Protein AF-A0A1G9YIW5-F1 (afdb_monomer_lite)

Secondary structure (DSSP, 8-state):
-HHHHHHHHHHHHHHHHHHHHHHHHHHHHHH-HHHHHH-HHHHHHHHH-HHHHHHHHHHHHHHHHHHHHHHH----HHHHHHHHHHHHHHHHHHHHHHHHTHHHHHHHHS-----

Foldseek 3Di:
DVVVVVVLLVLLVVLLVLLVVLLCLLCVCVPDVVLCVLQVVSVCVCVVPVVNVVLSVVSVVVSVVLNVCVVPDDDDPVVSVVSSVVSVVSSVVSVVSCVVCVVSSVSSVPDPPDD

pLDDT: mean 81.09, std 9.33, range [40.47, 92.81]

Radius of gyration: 17.08 Å; chains: 1; bounding box: 34×33×52 Å

Structure (mmCIF, N/CA/C/O backbone):
data_AF-A0A1G9YIW5-F1
#
_entry.id   AF-A0A1G9YIW5-F1
#
loop_
_atom_site.group_PDB
_atom_site.id
_atom_site.type_symbol
_atom_site.label_atom_id
_atom_site.label_alt_id
_atom_site.label_comp_id
_atom_site.label_asym_id
_atom_site.label_entity_id
_atom_site.label_seq_id
_atom_site.pdbx_PDB_ins_code
_atom_site.Cartn_x
_atom_site.Cartn_y
_atom_site.Cartn_z
_atom_site.occupancy
_atom_site.B_iso_or_equiv
_atom_site.auth_seq_id
_atom_site.auth_comp_id
_atom_site.auth_asym_id
_atom_site.auth_atom_id
_atom_site.pdbx_PDB_model_num
ATOM 1 N N . MET A 1 1 ? -14.071 13.063 27.127 1.00 58.00 1 MET A N 1
ATOM 2 C CA . MET A 1 1 ? -14.296 11.852 26.294 1.00 58.00 1 MET A CA 1
ATOM 3 C C . MET A 1 1 ? -14.453 12.150 24.793 1.00 58.00 1 MET A C 1
ATOM 5 O O . MET A 1 1 ? -14.035 11.317 23.998 1.00 58.00 1 MET A O 1
ATOM 9 N N . ASN A 1 2 ? -14.965 13.325 24.382 1.00 62.69 2 ASN A N 1
ATOM 10 C CA . ASN A 1 2 ? -15.099 13.691 22.957 1.00 62.69 2 ASN A CA 1
ATOM 11 C C . ASN A 1 2 ? -13.765 13.915 22.223 1.00 62.69 2 ASN A C 1
ATOM 13 O O . ASN A 1 2 ? -13.605 13.410 21.115 1.00 62.69 2 ASN A O 1
ATOM 17 N N . ASN A 1 3 ? -12.783 14.568 22.853 1.00 73.12 3 ASN A N 1
ATOM 18 C CA . ASN A 1 3 ? -11.500 14.880 22.199 1.00 73.12 3 ASN A CA 1
ATOM 19 C C . ASN A 1 3 ? -10.745 13.621 21.745 1.00 73.12 3 ASN A C 1
ATOM 21 O O . ASN A 1 3 ? -10.184 13.596 20.657 1.00 73.12 3 ASN A O 1
ATOM 25 N N . PHE A 1 4 ? -10.803 12.541 22.532 1.00 73.75 4 PHE A N 1
ATOM 26 C CA . PHE A 1 4 ? -10.161 11.270 22.184 1.00 73.75 4 PHE A CA 1
ATOM 27 C C . PHE A 1 4 ? -10.799 10.604 20.956 1.00 73.75 4 PHE A C 1
ATOM 29 O O . PHE A 1 4 ? -10.105 10.036 20.116 1.00 73.75 4 PHE A O 1
ATOM 36 N N . LYS A 1 5 ? -12.129 10.685 20.824 1.00 73.81 5 LYS A N 1
ATOM 37 C CA . LYS A 1 5 ? -12.849 10.134 19.667 1.00 73.81 5 LYS A CA 1
ATOM 38 C C . LYS A 1 5 ? -12.542 10.926 18.393 1.00 73.81 5 LYS A C 1
ATOM 40 O O . LYS A 1 5 ? -12.361 10.314 17.342 1.00 73.81 5 LYS A O 1
ATOM 45 N N . ILE A 1 6 ? -12.474 12.254 18.504 1.00 78.88 6 ILE A N 1
ATOM 46 C CA . ILE A 1 6 ? -12.121 13.147 17.393 1.00 78.88 6 ILE A CA 1
ATOM 47 C C . ILE A 1 6 ? -10.688 12.862 16.946 1.00 78.88 6 ILE A C 1
ATOM 49 O O . ILE A 1 6 ? -10.487 12.522 15.788 1.00 78.88 6 ILE A O 1
ATOM 53 N N . PHE A 1 7 ? -9.730 12.877 17.877 1.00 82.38 7 PHE A N 1
ATOM 54 C CA . PHE A 1 7 ? -8.325 12.584 17.590 1.00 82.38 7 PHE A CA 1
ATOM 55 C C . PHE A 1 7 ? -8.157 11.242 16.869 1.00 82.38 7 PHE A C 1
ATOM 57 O O . PHE A 1 7 ? -7.580 11.190 15.791 1.00 82.38 7 PHE A O 1
ATOM 64 N N . TYR A 1 8 ? -8.754 10.174 17.408 1.00 80.81 8 TYR A N 1
ATOM 65 C CA . TYR A 1 8 ? -8.701 8.842 16.804 1.00 80.81 8 TYR A CA 1
ATOM 66 C C . TYR A 1 8 ? -9.258 8.805 15.373 1.00 80.81 8 TYR A C 1
ATOM 68 O O . TYR A 1 8 ? -8.662 8.193 14.488 1.00 80.81 8 TYR A O 1
ATOM 76 N N . SER A 1 9 ? -10.396 9.464 15.145 1.00 79.44 9 SER A N 1
ATOM 77 C CA . SER A 1 9 ? -11.032 9.501 13.823 1.00 79.44 9 SER A CA 1
ATOM 78 C C . SER A 1 9 ? -10.175 10.275 12.820 1.00 79.44 9 SER A C 1
ATOM 80 O O . SER A 1 9 ? -9.985 9.813 11.697 1.00 79.44 9 SER A O 1
ATOM 82 N N . SER A 1 10 ? -9.595 11.403 13.242 1.00 84.25 10 SER A N 1
ATOM 83 C CA . SER A 1 10 ? -8.673 12.190 12.421 1.00 84.25 10 SER A CA 1
ATOM 84 C C . SER A 1 10 ? -7.406 11.409 12.070 1.00 84.25 10 SER A C 1
ATOM 86 O O . SER A 1 10 ? -6.990 11.425 10.917 1.00 84.25 10 SER A O 1
ATOM 88 N N . THR A 1 11 ? -6.817 10.671 13.018 1.00 86.69 11 THR A N 1
ATOM 89 C CA . THR A 1 11 ? -5.622 9.851 12.757 1.00 86.69 11 THR A CA 1
ATOM 90 C C . THR A 1 11 ? -5.886 8.778 11.702 1.00 86.69 11 THR A C 1
ATOM 92 O O . THR A 1 11 ? -5.087 8.628 10.784 1.00 86.69 11 THR A O 1
ATOM 95 N N . ILE A 1 12 ? -7.015 8.065 11.786 1.00 84.38 12 ILE A N 1
ATOM 96 C CA . ILE A 1 12 ? -7.394 7.066 10.772 1.00 84.38 12 ILE A CA 1
ATOM 97 C C . ILE A 1 12 ? -7.577 7.713 9.404 1.00 84.38 12 ILE A C 1
ATOM 99 O O . ILE A 1 12 ? -7.158 7.148 8.396 1.00 84.38 12 ILE A O 1
ATOM 103 N N . PHE A 1 13 ? -8.222 8.878 9.364 1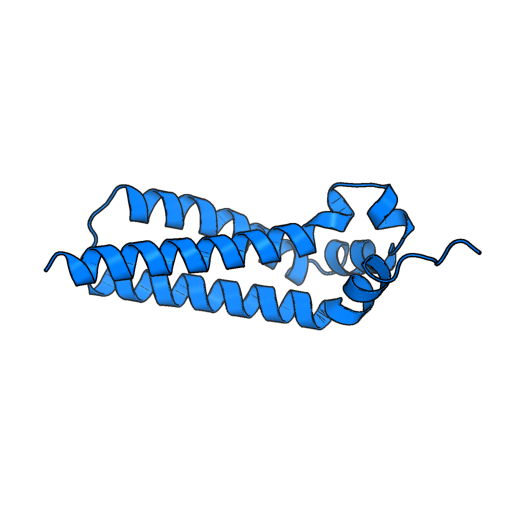.00 84.25 13 PHE A N 1
ATOM 104 C CA . PHE A 1 13 ? -8.454 9.594 8.118 1.00 84.25 13 PHE A CA 1
ATOM 105 C C . PHE A 1 13 ? -7.133 9.996 7.454 1.00 84.25 13 PHE A C 1
ATOM 107 O O . PHE A 1 13 ? -6.933 9.705 6.277 1.00 84.25 13 PHE A O 1
ATOM 114 N N . ILE A 1 14 ? -6.206 10.576 8.223 1.00 89.50 14 ILE A N 1
ATOM 115 C CA . ILE A 1 14 ? -4.871 10.953 7.743 1.00 89.50 14 ILE A CA 1
ATOM 116 C C . ILE A 1 14 ? -4.100 9.718 7.259 1.00 89.50 14 ILE A C 1
ATOM 118 O O . ILE A 1 14 ? -3.556 9.735 6.159 1.00 89.50 14 ILE A O 1
ATOM 122 N N . LEU A 1 15 ? -4.092 8.627 8.033 1.00 89.44 15 LEU A N 1
ATOM 123 C CA . LEU A 1 15 ? -3.412 7.388 7.642 1.00 89.44 15 LEU A CA 1
ATOM 124 C C . LEU A 1 15 ? -3.969 6.813 6.338 1.00 89.44 15 LEU A C 1
ATOM 126 O O . LEU A 1 15 ? -3.200 6.434 5.461 1.00 89.44 15 LEU A O 1
ATOM 130 N N . ASN A 1 16 ? -5.292 6.787 6.178 1.00 86.94 16 ASN A N 1
ATOM 131 C CA . ASN A 1 16 ? -5.903 6.336 4.932 1.00 86.94 16 ASN A CA 1
ATOM 132 C C . ASN A 1 16 ? -5.582 7.245 3.753 1.00 86.94 16 ASN A C 1
ATOM 134 O O . ASN A 1 16 ? -5.320 6.733 2.671 1.00 86.94 16 ASN A O 1
ATOM 138 N N . ALA A 1 17 ? -5.589 8.564 3.944 1.00 88.38 17 ALA A N 1
ATOM 139 C CA . ALA A 1 17 ? -5.216 9.495 2.888 1.00 88.38 17 ALA A CA 1
ATOM 140 C C . ALA A 1 17 ? -3.780 9.230 2.407 1.00 88.38 17 ALA A C 1
ATOM 142 O O . ALA A 1 17 ? -3.550 9.157 1.204 1.00 88.38 17 ALA A O 1
ATOM 143 N N . LEU A 1 18 ? -2.842 8.989 3.331 1.00 92.12 18 LEU A N 1
ATOM 144 C CA . LEU A 1 18 ? -1.455 8.642 2.999 1.00 92.12 18 LEU A CA 1
ATOM 145 C C . LEU A 1 18 ? -1.336 7.288 2.287 1.00 92.12 18 LEU A C 1
ATOM 147 O O . LEU A 1 18 ? -0.610 7.180 1.303 1.00 92.12 18 LEU A O 1
ATOM 151 N N . ILE A 1 19 ? -2.068 6.267 2.745 1.00 90.94 19 ILE A N 1
ATOM 152 C CA . ILE A 1 19 ? -2.111 4.947 2.095 1.00 90.94 19 ILE A CA 1
ATOM 153 C C . ILE A 1 19 ? -2.643 5.076 0.664 1.00 90.94 19 ILE A C 1
ATOM 155 O O . ILE A 1 19 ? -2.024 4.575 -0.270 1.00 90.94 19 ILE A O 1
ATOM 159 N N . MET A 1 20 ? -3.769 5.772 0.484 1.00 89.19 20 MET A N 1
ATOM 160 C CA . MET A 1 20 ? -4.370 5.992 -0.832 1.00 89.19 20 MET A CA 1
ATOM 161 C C . MET A 1 20 ? -3.442 6.787 -1.746 1.00 89.19 20 MET A C 1
ATOM 163 O O . MET A 1 20 ? -3.297 6.433 -2.909 1.00 89.19 20 MET A O 1
ATOM 167 N N . PHE A 1 21 ? -2.777 7.817 -1.222 1.00 90.69 21 PHE A N 1
ATOM 168 C CA . PHE A 1 21 ? -1.799 8.596 -1.973 1.00 90.69 21 PHE A CA 1
ATOM 169 C C . PHE A 1 21 ? -0.630 7.731 -2.464 1.00 90.69 21 PHE A C 1
ATOM 171 O O . PHE A 1 21 ? -0.310 7.751 -3.650 1.00 90.69 21 PHE A O 1
ATOM 178 N N . ALA A 1 22 ? -0.045 6.911 -1.585 1.00 89.56 22 ALA A N 1
ATOM 179 C CA . ALA A 1 22 ? 1.037 6.001 -1.957 1.00 89.56 22 ALA A CA 1
ATOM 180 C C . A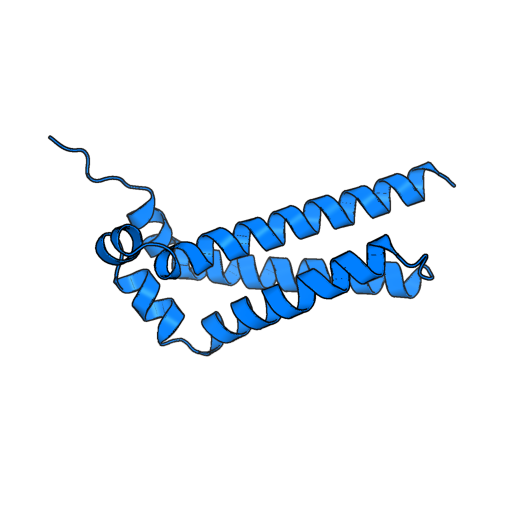LA A 1 22 ? 0.591 4.964 -3.002 1.00 89.56 22 ALA A C 1
ATOM 182 O O . ALA A 1 22 ? 1.316 4.698 -3.957 1.00 89.56 22 ALA A O 1
ATOM 183 N N . ILE A 1 23 ? -0.622 4.419 -2.860 1.00 89.38 23 ILE A N 1
ATOM 184 C CA . ILE A 1 23 ? -1.210 3.513 -3.853 1.00 89.38 23 ILE A CA 1
ATOM 185 C C . ILE A 1 23 ? -1.346 4.218 -5.204 1.00 89.38 23 ILE A C 1
ATOM 187 O O . ILE A 1 23 ? -0.919 3.654 -6.204 1.00 89.38 23 ILE A O 1
ATOM 191 N N . ILE A 1 24 ? -1.909 5.432 -5.241 1.00 88.75 24 ILE A N 1
ATOM 192 C CA . ILE A 1 24 ? -2.124 6.194 -6.482 1.00 88.75 24 ILE A CA 1
ATOM 193 C C . ILE A 1 24 ? -0.806 6.405 -7.230 1.00 88.75 24 ILE A C 1
ATOM 195 O O . ILE A 1 24 ? -0.756 6.177 -8.435 1.00 88.75 24 ILE A O 1
ATOM 199 N N . ILE A 1 25 ? 0.263 6.777 -6.521 1.00 87.56 25 ILE A N 1
ATOM 200 C CA . ILE A 1 25 ? 1.596 6.942 -7.118 1.00 87.56 25 ILE A CA 1
ATOM 201 C C . ILE A 1 25 ? 2.078 5.635 -7.760 1.00 87.56 25 ILE A C 1
ATOM 203 O O . ILE A 1 25 ? 2.549 5.644 -8.893 1.00 87.56 25 ILE A O 1
ATOM 207 N N . LEU A 1 26 ? 1.938 4.508 -7.058 1.00 87.25 26 LEU A N 1
ATOM 208 C CA . LEU A 1 26 ? 2.423 3.210 -7.536 1.00 87.25 26 LEU A CA 1
ATOM 209 C C . LEU A 1 26 ? 1.591 2.638 -8.694 1.00 87.25 26 LEU A C 1
ATOM 211 O O . LEU A 1 26 ? 2.130 1.914 -9.528 1.00 87.25 26 LEU A O 1
ATOM 215 N N . ILE A 1 27 ? 0.292 2.945 -8.761 1.00 87.94 27 ILE A N 1
ATOM 216 C CA . ILE A 1 27 ? -0.587 2.469 -9.842 1.00 87.94 27 ILE A CA 1
ATOM 217 C C . ILE A 1 27 ? -0.625 3.406 -11.053 1.00 87.94 27 ILE A C 1
ATOM 219 O O . ILE A 1 27 ? -1.145 3.012 -12.093 1.00 87.94 27 ILE A O 1
ATOM 223 N N . LEU A 1 28 ? -0.099 4.629 -10.938 1.00 83.88 28 LEU A N 1
ATOM 224 C CA . LEU A 1 28 ? -0.066 5.624 -12.012 1.00 83.88 28 LEU A CA 1
ATOM 225 C C . LEU A 1 28 ? 0.397 5.068 -13.378 1.00 83.88 28 LEU A C 1
ATOM 227 O O . LEU A 1 28 ? -0.324 5.286 -14.354 1.00 83.88 28 LEU A O 1
ATOM 231 N N . PRO A 1 29 ? 1.502 4.295 -13.484 1.00 80.81 29 PRO A N 1
ATOM 232 C CA . PRO A 1 29 ? 1.942 3.721 -14.763 1.00 80.81 29 PRO A CA 1
ATOM 233 C C . PRO A 1 29 ? 0.961 2.712 -15.380 1.00 80.81 29 PRO A C 1
ATOM 235 O O . PRO A 1 29 ? 1.087 2.390 -16.555 1.00 80.81 29 PRO A O 1
ATOM 238 N N . PHE A 1 30 ? -0.013 2.201 -14.621 1.00 82.56 30 PHE A N 1
ATOM 239 C CA . PHE A 1 30 ? -1.060 1.306 -15.130 1.00 82.56 30 PHE A CA 1
ATOM 240 C C . PHE A 1 30 ? -2.306 2.059 -15.614 1.00 82.56 30 PHE A C 1
ATOM 242 O O . PHE A 1 30 ? -3.171 1.457 -16.245 1.00 82.56 30 PHE A O 1
ATOM 249 N N . MET A 1 31 ? -2.433 3.348 -15.284 1.00 81.88 31 MET A N 1
ATOM 250 C CA . MET A 1 31 ? -3.633 4.147 -15.559 1.00 81.88 31 MET A CA 1
ATOM 251 C C . MET A 1 31 ? -3.505 5.013 -16.814 1.00 81.88 31 MET A C 1
ATOM 253 O O . MET A 1 31 ? -4.525 5.386 -17.391 1.00 81.88 31 MET A O 1
ATOM 257 N N . ALA A 1 32 ? -2.283 5.338 -17.239 1.00 79.12 32 ALA A N 1
ATOM 258 C CA . ALA A 1 32 ? -2.034 6.206 -18.383 1.00 79.12 32 ALA A CA 1
ATOM 259 C C . ALA A 1 32 ? -0.871 5.686 -19.233 1.00 79.12 32 ALA A C 1
ATOM 261 O O . ALA A 1 32 ? 0.244 5.527 -18.737 1.00 79.12 32 ALA A O 1
ATOM 262 N N . GLN A 1 33 ? -1.133 5.482 -20.526 1.00 78.31 33 GLN A N 1
ATOM 263 C CA . GLN A 1 33 ? -0.126 5.040 -21.494 1.00 78.31 33 GLN A CA 1
ATOM 264 C C . GLN A 1 33 ? 1.048 6.026 -21.568 1.00 78.31 33 GLN A C 1
ATOM 266 O O . GLN A 1 33 ? 2.196 5.610 -21.538 1.00 78.31 33 GLN A O 1
ATOM 271 N N . GLU A 1 34 ? 0.765 7.330 -21.534 1.00 79.19 34 GLU A N 1
ATOM 272 C CA . GLU A 1 34 ? 1.789 8.385 -21.554 1.00 79.19 34 GLU A CA 1
ATOM 273 C C . GLU A 1 34 ? 2.793 8.253 -20.394 1.00 79.19 34 GLU A C 1
ATOM 275 O O . GLU A 1 34 ? 3.983 8.490 -20.564 1.00 79.19 34 GLU A O 1
ATOM 280 N N . VAL A 1 35 ? 2.340 7.809 -19.216 1.00 74.88 35 VAL A N 1
ATOM 281 C CA . VAL A 1 35 ? 3.206 7.580 -18.046 1.00 74.88 35 VAL A CA 1
ATOM 282 C C . VAL A 1 35 ? 4.059 6.326 -18.245 1.00 74.88 35 VAL A C 1
ATOM 284 O O . VAL A 1 35 ? 5.237 6.307 -17.884 1.00 74.88 35 VAL A O 1
ATOM 287 N N . GLN A 1 36 ? 3.484 5.282 -18.848 1.00 81.38 36 GLN A N 1
ATOM 288 C CA . GLN A 1 36 ? 4.224 4.080 -19.224 1.00 81.38 36 GLN A CA 1
ATOM 289 C C . GLN A 1 36 ? 5.302 4.385 -20.271 1.00 81.38 36 GLN A C 1
ATOM 291 O O . GLN A 1 36 ? 6.385 3.811 -20.201 1.00 81.38 36 GLN A O 1
ATOM 296 N N . ASP A 1 37 ? 5.030 5.295 -21.203 1.00 80.12 37 ASP A N 1
ATOM 297 C CA . ASP A 1 37 ? 5.973 5.669 -22.254 1.00 80.12 37 ASP A CA 1
ATOM 298 C C . ASP A 1 37 ? 7.151 6.497 -21.701 1.00 80.12 37 ASP A C 1
ATOM 300 O O . ASP A 1 37 ? 8.276 6.347 -22.178 1.00 80.12 37 ASP A O 1
ATOM 304 N N . ILE A 1 38 ? 6.929 7.307 -20.652 1.00 78.69 38 ILE A N 1
ATOM 305 C CA . ILE A 1 38 ? 7.985 8.084 -19.972 1.00 78.69 38 ILE A CA 1
ATOM 306 C C . ILE A 1 38 ? 8.899 7.179 -19.129 1.00 78.69 38 ILE A C 1
ATOM 308 O O . ILE A 1 38 ? 10.120 7.287 -19.223 1.00 78.69 38 ILE A O 1
ATOM 312 N N . SER A 1 39 ? 8.339 6.267 -18.322 1.00 77.00 39 SER A N 1
ATOM 313 C CA . SER A 1 39 ? 9.134 5.311 -17.530 1.00 77.00 39 SER A CA 1
ATOM 314 C C . SER A 1 39 ? 8.616 3.873 -17.682 1.00 77.00 39 SER A C 1
ATOM 316 O O . SER A 1 39 ? 7.988 3.313 -16.774 1.00 77.00 39 SER A O 1
ATOM 318 N N . PRO A 1 40 ? 8.926 3.201 -18.809 1.00 80.38 40 PRO A N 1
ATOM 319 C CA . PRO A 1 40 ? 8.472 1.830 -19.057 1.00 80.38 40 PRO A CA 1
ATOM 320 C C . PRO A 1 40 ? 9.086 0.840 -18.065 1.00 80.38 40 PRO A C 1
ATOM 322 O O . PRO A 1 40 ? 8.499 -0.199 -17.759 1.00 80.38 40 PRO A O 1
ATOM 325 N N . LYS A 1 41 ? 10.256 1.178 -17.509 1.00 81.62 41 LYS A N 1
ATOM 326 C CA . LYS A 1 41 ? 10.928 0.385 -16.478 1.00 81.62 41 LYS A CA 1
ATOM 327 C C . LYS A 1 41 ? 10.125 0.331 -15.182 1.00 81.62 41 LYS A C 1
ATOM 329 O O . LYS A 1 41 ? 10.100 -0.735 -14.578 1.00 81.62 41 LYS A O 1
ATOM 334 N N . LEU A 1 42 ? 9.433 1.408 -14.788 1.00 80.62 42 LEU A N 1
ATOM 335 C CA . LEU A 1 42 ? 8.555 1.398 -13.612 1.00 80.62 42 LEU A CA 1
ATOM 336 C C . LEU A 1 42 ? 7.433 0.370 -13.782 1.00 80.62 42 LEU A C 1
ATOM 338 O O . LEU A 1 42 ? 7.218 -0.469 -12.908 1.00 80.62 42 LEU A O 1
ATOM 342 N N . TYR A 1 43 ? 6.753 0.413 -14.931 1.00 81.94 43 TYR A N 1
ATOM 343 C CA . TYR A 1 43 ? 5.688 -0.530 -15.262 1.00 81.94 43 TYR A CA 1
ATOM 344 C C . TYR A 1 43 ? 6.204 -1.970 -15.242 1.00 81.94 43 TYR A C 1
ATOM 346 O O . TYR A 1 43 ? 5.630 -2.817 -14.566 1.00 81.94 43 TYR A O 1
ATOM 354 N N . ILE A 1 44 ? 7.313 -2.243 -15.938 1.00 82.69 44 ILE A N 1
ATOM 355 C CA . ILE A 1 44 ? 7.906 -3.584 -16.015 1.00 82.69 44 ILE A CA 1
ATOM 356 C C . ILE A 1 44 ? 8.313 -4.067 -14.620 1.00 82.69 44 ILE A C 1
ATOM 358 O O . ILE A 1 44 ? 7.994 -5.195 -14.255 1.00 82.69 44 ILE A O 1
ATOM 362 N N . ASN A 1 45 ? 8.966 -3.222 -13.822 1.00 83.75 45 ASN A N 1
ATOM 363 C CA . ASN A 1 45 ? 9.432 -3.593 -12.491 1.00 83.75 45 ASN A CA 1
ATOM 364 C C . ASN A 1 45 ? 8.263 -3.956 -11.568 1.00 83.75 45 ASN A C 1
ATOM 366 O O . ASN A 1 45 ? 8.298 -4.999 -10.924 1.00 83.75 45 ASN A O 1
ATOM 370 N N . ILE A 1 46 ? 7.195 -3.151 -11.555 1.00 82.44 46 ILE A N 1
ATOM 371 C CA . ILE A 1 46 ? 6.018 -3.427 -10.719 1.00 82.44 46 ILE A CA 1
ATOM 372 C C . ILE A 1 46 ? 5.200 -4.605 -11.273 1.00 82.44 46 ILE A C 1
ATOM 374 O O . ILE A 1 46 ? 4.669 -5.396 -10.497 1.00 82.44 46 ILE A O 1
ATOM 378 N N . TYR A 1 47 ? 5.078 -4.743 -12.596 1.00 82.19 47 TYR A N 1
ATOM 379 C CA . TYR A 1 47 ? 4.264 -5.788 -13.224 1.00 82.19 47 TYR A CA 1
ATOM 380 C C . TYR A 1 47 ? 4.899 -7.181 -13.116 1.00 82.19 47 TYR A C 1
ATOM 382 O O . TYR A 1 47 ? 4.206 -8.155 -12.814 1.00 82.19 47 TYR A O 1
ATOM 390 N N . PHE A 1 48 ? 6.210 -7.286 -13.351 1.00 82.94 48 PHE A N 1
ATOM 391 C CA . PHE A 1 48 ? 6.928 -8.560 -13.278 1.00 82.94 48 PHE A CA 1
ATOM 392 C C . PHE A 1 48 ? 7.309 -8.945 -11.847 1.00 82.94 48 PHE A C 1
ATOM 394 O O . PHE A 1 48 ? 7.397 -10.138 -11.551 1.00 82.94 48 PHE A O 1
ATOM 401 N N . ASP A 1 49 ? 7.479 -7.981 -10.937 1.00 84.44 49 ASP A N 1
ATOM 402 C CA . ASP A 1 49 ? 7.629 -8.285 -9.518 1.00 84.44 49 ASP A CA 1
ATOM 403 C C . ASP A 1 49 ? 6.259 -8.506 -8.863 1.00 84.44 49 ASP A C 1
ATOM 405 O O . ASP A 1 49 ? 5.626 -7.612 -8.289 1.00 84.44 49 ASP A O 1
ATOM 409 N N . HIS A 1 50 ? 5.807 -9.759 -8.928 1.00 80.38 50 HIS A N 1
ATOM 410 C CA . HIS A 1 50 ? 4.543 -10.193 -8.344 1.00 80.38 50 HIS A CA 1
ATOM 411 C C . HIS A 1 50 ? 4.405 -9.835 -6.858 1.00 80.38 50 HIS A C 1
ATOM 413 O O . HIS A 1 50 ? 3.286 -9.608 -6.398 1.00 80.38 50 HIS A O 1
ATOM 419 N N . LEU A 1 51 ? 5.503 -9.743 -6.094 1.00 83.25 51 LEU A N 1
ATOM 420 C CA . LEU A 1 51 ? 5.430 -9.356 -4.685 1.00 83.25 51 LEU A CA 1
ATOM 421 C C . LEU A 1 51 ? 5.006 -7.895 -4.526 1.00 83.25 51 LEU A C 1
ATOM 423 O O . LEU A 1 51 ? 4.180 -7.601 -3.658 1.00 83.25 51 LEU A O 1
ATOM 427 N N . GLN A 1 52 ? 5.513 -6.988 -5.363 1.00 83.31 52 GLN A N 1
ATOM 428 C CA . GLN A 1 52 ? 5.119 -5.575 -5.333 1.00 83.31 52 GLN A CA 1
ATOM 429 C C . GLN A 1 52 ? 3.657 -5.420 -5.746 1.00 83.31 52 GLN A C 1
ATOM 431 O O . GLN A 1 52 ? 2.875 -4.783 -5.036 1.00 83.31 52 GLN A O 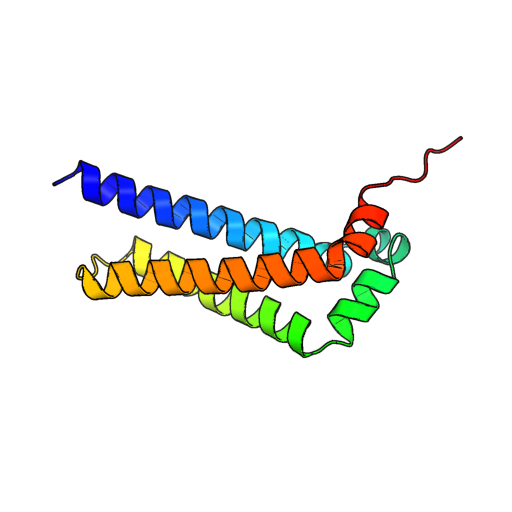1
ATOM 436 N N . LEU A 1 53 ? 3.263 -6.084 -6.835 1.00 84.69 53 LEU A N 1
ATOM 437 C CA . LEU A 1 53 ? 1.898 -6.042 -7.348 1.00 84.69 53 LEU A CA 1
ATOM 438 C C . LEU A 1 53 ? 0.882 -6.594 -6.335 1.00 84.69 53 LEU A C 1
ATOM 440 O O . LEU A 1 53 ? -0.126 -5.944 -6.047 1.00 84.69 53 LEU A O 1
ATOM 444 N N . TYR A 1 54 ? 1.162 -7.750 -5.722 1.00 86.12 54 TYR A N 1
ATOM 445 C CA . TYR A 1 54 ? 0.306 -8.309 -4.672 1.00 86.12 54 TYR A CA 1
ATOM 446 C C . TYR A 1 54 ? 0.283 -7.444 -3.415 1.00 86.12 54 TYR A C 1
ATOM 448 O O . TYR A 1 54 ? -0.768 -7.327 -2.787 1.00 86.12 54 TYR A O 1
ATOM 456 N N . SER A 1 55 ? 1.394 -6.802 -3.056 1.00 84.12 55 SER A N 1
ATOM 457 C CA . SER A 1 55 ? 1.439 -5.889 -1.910 1.00 84.12 55 SER A CA 1
ATOM 458 C C . SER A 1 55 ? 0.566 -4.655 -2.136 1.00 84.12 55 SER A C 1
ATOM 460 O O . SER A 1 55 ? -0.180 -4.265 -1.235 1.00 84.12 55 SER A O 1
ATOM 462 N N . ILE A 1 56 ? 0.575 -4.084 -3.346 1.00 85.25 56 ILE A N 1
ATOM 463 C CA . ILE A 1 56 ? -0.320 -2.983 -3.733 1.00 85.25 56 ILE A CA 1
ATOM 464 C C . ILE A 1 56 ? -1.780 -3.455 -3.710 1.00 85.25 56 ILE A C 1
ATOM 466 O O . ILE A 1 56 ? -2.628 -2.809 -3.091 1.00 85.25 56 ILE A O 1
ATOM 470 N N . PHE A 1 57 ? -2.078 -4.610 -4.310 1.00 87.31 57 PHE A N 1
ATOM 471 C CA . PHE A 1 57 ? -3.441 -5.141 -4.368 1.00 87.31 57 PHE A CA 1
ATOM 472 C C . PHE A 1 57 ? -4.007 -5.451 -2.976 1.00 87.31 57 PHE A C 1
ATOM 474 O O . PHE A 1 57 ? -5.100 -5.000 -2.634 1.00 87.31 57 PHE A O 1
ATOM 481 N N . CYS A 1 58 ? -3.244 -6.147 -2.129 1.00 85.94 58 CYS A N 1
ATOM 482 C CA . CYS A 1 58 ? -3.609 -6.401 -0.736 1.00 85.94 58 CYS A CA 1
ATOM 483 C C . CYS A 1 58 ? -3.802 -5.094 0.041 1.00 85.94 58 CYS A C 1
ATOM 485 O O . CYS A 1 58 ? -4.723 -4.996 0.851 1.00 85.94 58 CYS A O 1
ATOM 487 N N . SER A 1 59 ? -2.979 -4.078 -0.229 1.00 85.06 59 SER A N 1
ATOM 488 C CA . SER A 1 59 ? -3.093 -2.769 0.414 1.00 85.06 59 SER A CA 1
ATOM 489 C C . SER A 1 59 ? -4.415 -2.073 0.083 1.00 85.06 59 SER A C 1
ATOM 491 O O . SER A 1 59 ? -5.084 -1.577 0.990 1.00 85.06 59 SER A O 1
ATOM 493 N N . VAL A 1 60 ? -4.840 -2.101 -1.184 1.00 84.00 60 VAL A N 1
ATOM 494 C CA . VAL A 1 60 ? -6.154 -1.598 -1.629 1.00 84.00 60 VAL A CA 1
ATOM 495 C C . VAL A 1 60 ? -7.293 -2.400 -0.999 1.00 84.00 60 VAL A C 1
ATOM 497 O O . VAL A 1 60 ? -8.251 -1.838 -0.461 1.00 84.00 60 VAL A O 1
ATOM 500 N N . LEU A 1 61 ? -7.186 -3.728 -1.049 1.00 85.69 61 LEU A N 1
ATOM 501 C CA . LEU A 1 61 ? -8.245 -4.635 -0.615 1.00 85.69 61 LEU A CA 1
ATOM 502 C C . LEU A 1 61 ? -8.456 -4.575 0.901 1.00 85.69 61 LEU A C 1
ATOM 504 O O . LEU A 1 61 ? -9.576 -4.762 1.364 1.00 85.69 61 LEU A O 1
ATOM 508 N N . LEU A 1 62 ? -7.413 -4.265 1.675 1.00 83.62 62 LEU A N 1
ATOM 509 C CA . LEU A 1 62 ? -7.500 -4.069 3.120 1.00 83.62 62 LEU A CA 1
ATOM 510 C C . LEU A 1 62 ? -7.927 -2.647 3.503 1.00 83.62 62 LEU A C 1
ATOM 512 O O . LEU A 1 62 ? -8.726 -2.497 4.432 1.00 83.62 62 LEU A O 1
ATOM 516 N N . SER A 1 63 ? -7.441 -1.607 2.815 1.00 79.38 63 SER A N 1
ATOM 517 C CA . SER A 1 63 ? -7.700 -0.210 3.197 1.00 79.38 63 SER A CA 1
ATOM 518 C C . SER A 1 63 ? -9.189 0.154 3.120 1.00 79.38 63 SER A C 1
ATOM 520 O O . SER A 1 63 ? -9.729 0.738 4.064 1.00 79.38 63 SER A O 1
ATOM 522 N N . LEU A 1 64 ? -9.895 -0.267 2.066 1.00 76.19 64 LEU A N 1
ATOM 523 C CA . LEU A 1 64 ? -11.325 0.006 1.867 1.00 76.19 64 LEU A CA 1
ATOM 524 C C . LEU A 1 64 ? -12.228 -0.563 2.985 1.00 76.19 64 LEU A C 1
ATOM 526 O O . LEU A 1 64 ? -12.943 0.216 3.632 1.00 76.19 64 LEU A O 1
ATOM 530 N N . PRO A 1 65 ? -12.210 -1.878 3.287 1.00 79.25 65 PRO A N 1
ATOM 531 C CA . PRO A 1 65 ? -13.038 -2.443 4.344 1.00 79.25 65 PRO A CA 1
ATOM 532 C C . PRO A 1 65 ? -12.613 -1.960 5.730 1.00 79.25 65 PRO A C 1
ATOM 534 O O . PRO A 1 65 ? -13.491 -1.722 6.559 1.00 79.25 65 PRO A O 1
ATOM 537 N N . LEU A 1 66 ? -11.314 -1.752 5.992 1.00 75.12 66 LEU A N 1
ATOM 538 C CA . LEU A 1 66 ? -10.857 -1.181 7.265 1.00 75.12 66 LEU A CA 1
ATOM 539 C C . LEU A 1 66 ? -11.469 0.205 7.486 1.00 75.12 66 LEU A C 1
ATOM 541 O O . LEU A 1 66 ? -12.048 0.451 8.543 1.00 75.12 66 LEU A O 1
ATOM 545 N N . THR A 1 67 ? -11.443 1.069 6.473 1.00 73.94 67 THR A N 1
ATOM 546 C CA . THR A 1 67 ? -12.041 2.412 6.536 1.00 73.94 67 THR A CA 1
ATOM 547 C C . THR A 1 67 ? -13.539 2.362 6.811 1.00 73.94 67 THR A C 1
ATOM 549 O O . THR A 1 67 ? -14.030 3.012 7.737 1.00 73.94 67 THR A O 1
ATOM 552 N N . TYR A 1 68 ? -14.270 1.548 6.045 1.00 77.44 68 TYR A N 1
ATOM 553 C CA . TYR A 1 68 ? -15.719 1.408 6.188 1.00 77.44 68 TYR A CA 1
ATOM 554 C C . TYR A 1 68 ? -16.114 0.887 7.574 1.00 77.44 68 TYR A C 1
ATOM 556 O O . TYR A 1 68 ? -17.020 1.408 8.235 1.00 77.44 68 TYR A O 1
ATOM 564 N N . VAL A 1 69 ? -15.412 -0.147 8.036 1.00 75.19 69 VAL A N 1
ATOM 565 C CA . VAL A 1 69 ? -15.672 -0.795 9.317 1.00 75.19 69 VAL A CA 1
ATOM 566 C C . VAL A 1 69 ? -15.414 0.173 10.477 1.00 75.19 69 VAL A C 1
ATOM 568 O O . VAL A 1 69 ? -16.227 0.222 11.404 1.00 75.19 69 VAL A O 1
ATOM 571 N N . LEU A 1 70 ? -14.354 0.983 10.410 1.00 69.50 70 LEU A N 1
ATOM 572 C CA . LEU A 1 70 ? -14.016 1.988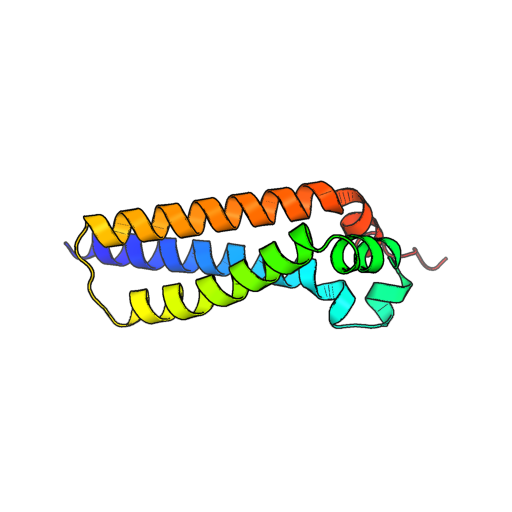 11.426 1.00 69.50 70 LEU A CA 1
ATOM 573 C C . LEU A 1 70 ? -15.021 3.137 11.487 1.00 69.50 70 LEU A C 1
ATOM 575 O O . LEU A 1 70 ? -15.358 3.584 12.582 1.00 69.50 70 LEU A O 1
ATOM 579 N N . TYR A 1 71 ? -15.521 3.589 10.335 1.00 70.25 71 TYR A N 1
ATOM 580 C CA . TYR A 1 71 ? -16.528 4.647 10.278 1.00 70.25 71 TYR A CA 1
ATOM 581 C C . TYR A 1 71 ? -17.858 4.198 10.903 1.00 70.25 71 TYR A C 1
ATOM 583 O O . TYR A 1 71 ? -18.482 4.935 11.666 1.00 70.25 71 TYR A O 1
ATOM 591 N N . LYS A 1 72 ? -18.283 2.959 10.622 1.00 71.75 72 LYS A N 1
ATOM 592 C CA . LYS A 1 72 ? -19.611 2.463 11.011 1.00 71.75 72 LYS A CA 1
ATOM 593 C C . LYS A 1 72 ? -19.684 1.900 12.434 1.00 71.75 72 LYS A C 1
ATOM 595 O O . LYS A 1 72 ? -20.762 1.901 13.028 1.00 71.75 72 LYS A O 1
ATOM 600 N N . LYS A 1 73 ? -18.587 1.375 12.996 1.00 72.75 73 LYS A N 1
ATOM 601 C CA . LYS A 1 73 ? -18.6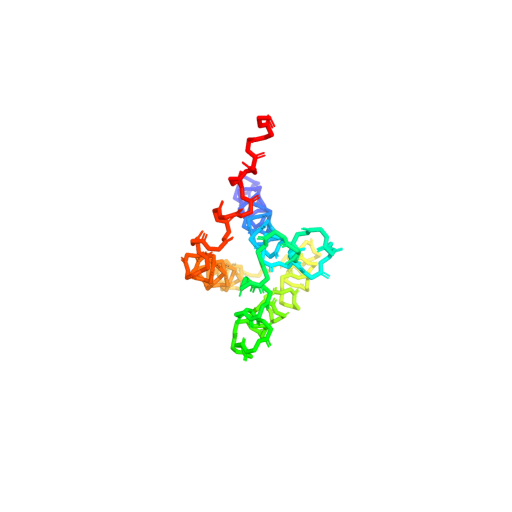07 0.659 14.287 1.00 72.75 73 LYS A CA 1
ATOM 602 C C . LYS A 1 73 ? -17.743 1.328 15.355 1.00 72.75 73 LYS A C 1
ATOM 604 O O . LYS A 1 73 ? -16.538 1.500 15.208 1.00 72.75 73 LYS A O 1
ATOM 609 N N . ASN A 1 74 ? -18.338 1.567 16.526 1.00 69.44 74 ASN A N 1
ATOM 610 C CA . ASN A 1 74 ? -17.588 1.911 17.735 1.00 69.44 74 ASN A CA 1
ATOM 611 C C . ASN A 1 74 ? -16.872 0.667 18.289 1.00 69.44 74 ASN A C 1
ATOM 613 O O . ASN A 1 74 ? -17.438 -0.116 19.048 1.00 69.44 74 ASN A O 1
ATOM 617 N N . PHE A 1 75 ? -15.603 0.487 17.929 1.00 71.12 75 PHE A N 1
ATOM 618 C CA . PHE A 1 75 ? -14.785 -0.613 18.447 1.00 71.12 75 PHE A CA 1
ATOM 619 C C . PHE A 1 75 ? -14.305 -0.394 19.886 1.00 71.12 75 PHE A C 1
ATOM 621 O O . PHE A 1 75 ? -14.106 0.743 20.312 1.00 71.12 75 PHE A O 1
ATOM 628 N N . LYS A 1 76 ? -14.048 -1.492 20.615 1.00 78.69 76 LYS A N 1
ATOM 629 C CA . LYS A 1 76 ? -13.304 -1.473 21.890 1.00 78.69 76 LYS A CA 1
ATOM 630 C C . LYS A 1 76 ? -11.861 -1.006 21.654 1.00 78.69 76 LYS A C 1
ATOM 632 O O . LYS A 1 76 ? -11.296 -1.282 20.596 1.00 78.69 76 LYS A O 1
ATOM 637 N N . PHE A 1 77 ? -11.243 -0.389 22.663 1.00 77.19 77 PHE A N 1
ATOM 638 C CA . PHE A 1 77 ? -9.886 0.178 22.594 1.00 77.19 77 PHE A CA 1
ATOM 639 C C . PHE A 1 77 ? -8.834 -0.778 21.996 1.00 77.19 77 PHE A C 1
ATOM 641 O O . PHE A 1 77 ? -8.100 -0.385 21.098 1.00 77.19 77 PHE A O 1
ATOM 648 N N . LYS A 1 78 ? -8.829 -2.062 22.391 1.00 81.19 78 LYS A N 1
ATOM 649 C CA . LYS A 1 78 ? -7.897 -3.072 21.843 1.00 81.19 78 LYS A CA 1
ATOM 650 C C . LYS A 1 78 ? -7.980 -3.211 20.317 1.00 81.19 78 LYS A C 1
ATOM 652 O O . LYS A 1 78 ? -6.958 -3.244 19.645 1.00 81.19 78 LYS A O 1
ATOM 657 N N . LYS A 1 79 ? -9.199 -3.264 19.766 1.00 81.69 79 LYS A N 1
ATOM 658 C CA . LYS A 1 79 ? -9.415 -3.374 18.314 1.00 81.69 79 LYS A CA 1
ATOM 659 C C . LYS A 1 79 ? -9.031 -2.079 17.601 1.00 81.69 79 LYS A C 1
ATOM 661 O O . LYS A 1 79 ? -8.444 -2.135 16.533 1.00 81.69 79 LYS A O 1
ATOM 666 N N . ARG A 1 80 ? -9.297 -0.928 18.230 1.00 79.75 80 ARG A N 1
ATOM 667 C CA . ARG A 1 80 ? -8.908 0.385 17.704 1.00 79.75 80 ARG A CA 1
ATOM 668 C C . ARG A 1 80 ? -7.398 0.527 17.533 1.00 79.75 80 ARG A C 1
ATOM 670 O O . ARG A 1 80 ? -6.955 1.009 16.496 1.00 79.75 80 ARG A O 1
ATOM 677 N N . PHE A 1 81 ? -6.642 0.101 18.544 1.00 83.94 81 PHE A N 1
ATOM 678 C CA . PHE A 1 81 ? -5.183 0.115 18.523 1.00 83.94 81 PHE A CA 1
ATOM 679 C C . PHE A 1 81 ? -4.627 -0.834 17.458 1.00 83.94 81 PHE A C 1
ATOM 681 O O . PHE A 1 81 ? -3.836 -0.410 16.625 1.00 83.94 81 PHE A O 1
ATOM 688 N N . LEU A 1 82 ? -5.122 -2.079 17.415 1.00 85.56 82 LEU A N 1
ATOM 689 C CA . LEU A 1 82 ? -4.721 -3.061 16.403 1.00 85.56 82 LEU A CA 1
ATOM 690 C C . LEU A 1 82 ? -4.913 -2.526 14.977 1.00 85.56 82 LEU A C 1
ATOM 692 O O . LEU A 1 82 ? -4.039 -2.690 14.135 1.00 85.56 82 LEU A O 1
ATOM 696 N N . THR A 1 83 ? -6.036 -1.859 14.710 1.00 83.56 83 THR A N 1
ATOM 697 C CA . THR A 1 83 ? -6.303 -1.271 13.396 1.00 83.56 83 THR A CA 1
ATOM 698 C C . THR A 1 83 ? -5.293 -0.190 13.016 1.00 83.56 83 THR A C 1
ATOM 700 O O . THR A 1 83 ? -4.816 -0.202 11.885 1.00 83.56 83 THR A O 1
ATOM 703 N N . ILE A 1 84 ? -4.925 0.698 13.945 1.00 85.94 84 ILE A N 1
ATOM 704 C CA . ILE A 1 84 ? -3.873 1.694 13.692 1.00 85.94 84 ILE A CA 1
ATOM 705 C C . ILE A 1 84 ? -2.548 0.993 13.385 1.00 85.94 84 ILE A C 1
ATOM 707 O O . ILE A 1 84 ? -1.880 1.362 12.426 1.00 85.94 84 ILE A O 1
ATOM 711 N N . CYS A 1 85 ? -2.184 -0.044 14.145 1.00 88.69 85 CYS A N 1
ATOM 712 C CA . CYS A 1 85 ? -0.962 -0.807 13.888 1.00 88.69 85 CYS A CA 1
ATOM 713 C C . CYS A 1 85 ? -0.962 -1.452 12.495 1.00 88.69 85 CYS A C 1
ATOM 715 O O . CYS A 1 85 ? 0.049 -1.391 11.804 1.00 88.69 85 CYS A O 1
ATOM 717 N N . ILE A 1 86 ? -2.091 -2.024 12.063 1.00 87.94 86 ILE A N 1
ATOM 718 C CA . ILE A 1 86 ? -2.231 -2.606 10.719 1.00 87.94 86 ILE A CA 1
ATOM 719 C C . ILE A 1 86 ? -2.090 -1.523 9.642 1.00 87.94 86 ILE A C 1
ATOM 721 O O . ILE A 1 86 ? -1.362 -1.729 8.677 1.00 87.94 86 ILE A O 1
ATOM 725 N N . GLN A 1 87 ? -2.742 -0.367 9.809 1.00 88.06 87 GLN A N 1
ATOM 726 C CA . GLN A 1 87 ? -2.624 0.748 8.862 1.00 88.06 87 GLN A CA 1
ATOM 727 C C . GLN A 1 87 ? -1.194 1.292 8.787 1.00 88.06 87 GLN A C 1
ATOM 729 O O . GLN A 1 87 ? -0.709 1.563 7.695 1.00 88.06 87 GLN A O 1
ATOM 734 N N . LEU A 1 88 ? -0.504 1.411 9.924 1.00 91.19 88 LEU A N 1
ATOM 735 C CA . LEU A 1 88 ? 0.897 1.826 9.962 1.00 91.19 88 LEU A CA 1
ATOM 736 C C . LEU A 1 88 ? 1.802 0.820 9.253 1.00 91.19 88 LEU A C 1
ATOM 738 O O . LEU A 1 88 ? 2.612 1.228 8.434 1.00 91.19 88 LEU A O 1
ATOM 742 N N . LEU A 1 89 ? 1.633 -0.479 9.511 1.00 91.12 89 LEU A N 1
ATOM 743 C CA . LEU A 1 89 ? 2.415 -1.530 8.856 1.00 91.12 89 LEU A CA 1
ATOM 744 C C . LEU A 1 89 ? 2.209 -1.526 7.333 1.00 91.12 89 LEU A C 1
ATOM 746 O O . LEU A 1 89 ? 3.172 -1.621 6.574 1.00 91.12 89 LEU A O 1
ATOM 750 N N . LEU A 1 90 ? 0.960 -1.368 6.893 1.00 90.12 90 LEU A N 1
ATOM 751 C CA . LEU A 1 90 ? 0.593 -1.274 5.481 1.00 90.12 90 LEU A CA 1
ATOM 752 C C . LEU A 1 90 ? 1.205 -0.019 4.838 1.00 90.12 90 LEU A C 1
ATOM 754 O O . LEU A 1 90 ? 1.810 -0.109 3.773 1.00 90.12 90 LEU A O 1
ATOM 758 N N . LEU A 1 91 ? 1.146 1.126 5.523 1.00 91.81 91 LEU A N 1
ATOM 759 C CA . LEU A 1 91 ? 1.799 2.353 5.074 1.00 91.81 91 LEU A CA 1
ATOM 760 C C . LEU A 1 91 ? 3.323 2.188 4.979 1.00 91.81 91 LEU A C 1
ATOM 762 O O . LEU A 1 91 ? 3.906 2.589 3.980 1.00 91.81 91 LEU A O 1
ATOM 766 N N . THR A 1 92 ? 3.977 1.572 5.968 1.00 91.81 92 THR A N 1
ATOM 767 C CA . THR A 1 92 ? 5.423 1.304 5.923 1.00 91.81 92 THR A CA 1
ATOM 768 C C . THR A 1 92 ? 5.788 0.410 4.740 1.00 91.81 92 THR A C 1
ATOM 770 O O . THR A 1 92 ? 6.767 0.688 4.055 1.00 91.81 92 THR A O 1
ATOM 773 N N . CYS A 1 93 ? 4.989 -0.622 4.458 1.00 91.19 93 CYS A N 1
ATOM 774 C CA . CYS A 1 93 ? 5.189 -1.485 3.296 1.00 91.19 93 CYS A CA 1
ATOM 775 C C . CYS A 1 93 ? 5.092 -0.698 1.980 1.00 91.19 93 CYS A C 1
ATOM 777 O O . CYS A 1 93 ? 5.996 -0.780 1.151 1.00 91.19 93 CYS A O 1
ATOM 779 N N . LEU A 1 94 ? 4.057 0.131 1.820 1.00 91.56 94 LEU A N 1
ATOM 780 C CA . LEU A 1 94 ? 3.903 0.981 0.637 1.00 91.56 94 LEU A CA 1
ATOM 781 C C . LEU A 1 94 ? 5.033 2.008 0.501 1.00 91.56 94 LEU A C 1
ATOM 783 O O . LEU A 1 94 ? 5.529 2.216 -0.599 1.00 91.56 94 LEU A O 1
ATOM 787 N N . ILE A 1 95 ? 5.481 2.617 1.602 1.00 92.81 95 ILE A N 1
ATOM 788 C CA . ILE A 1 95 ? 6.617 3.549 1.590 1.00 92.81 95 ILE A CA 1
ATOM 789 C C . ILE A 1 95 ? 7.898 2.839 1.147 1.00 92.81 95 ILE A C 1
ATOM 791 O O . ILE A 1 95 ? 8.650 3.402 0.360 1.00 92.81 95 ILE A O 1
ATOM 795 N N . LEU A 1 96 ? 8.145 1.608 1.605 1.00 90.88 96 LEU A N 1
ATOM 796 C CA . LEU A 1 96 ? 9.299 0.824 1.156 1.00 90.88 96 LEU A CA 1
ATOM 797 C C . LEU A 1 96 ? 9.225 0.510 -0.342 1.00 90.88 96 LEU A C 1
ATOM 799 O O . LEU A 1 96 ? 10.244 0.588 -1.020 1.00 90.88 96 LEU A O 1
ATOM 803 N N . LEU A 1 97 ? 8.033 0.216 -0.871 1.00 89.62 97 LEU A N 1
ATOM 804 C CA . LEU A 1 97 ? 7.830 0.024 -2.311 1.00 89.62 97 LEU A CA 1
ATOM 805 C C . LEU A 1 97 ? 8.081 1.306 -3.106 1.00 89.62 97 LEU A C 1
ATOM 807 O O . LEU A 1 97 ? 8.759 1.263 -4.130 1.00 89.62 97 LEU A O 1
ATOM 811 N N . VAL A 1 98 ? 7.578 2.446 -2.626 1.00 89.50 98 VAL A N 1
ATOM 812 C CA . VAL A 1 98 ? 7.856 3.761 -3.223 1.00 89.50 98 VAL A CA 1
ATOM 813 C C . VAL A 1 98 ? 9.354 4.053 -3.189 1.00 89.50 98 VAL A C 1
ATOM 815 O O . VAL A 1 98 ? 9.910 4.466 -4.198 1.00 89.50 98 VAL A O 1
ATOM 818 N N . TYR A 1 99 ? 10.023 3.787 -2.067 1.00 90.69 99 TYR A N 1
ATOM 819 C CA . TYR A 1 99 ? 11.463 3.983 -1.922 1.00 90.69 99 TYR A CA 1
ATOM 820 C C . TYR A 1 99 ? 12.267 3.093 -2.879 1.00 90.69 99 TYR A C 1
ATOM 822 O O . TYR A 1 99 ? 13.194 3.565 -3.530 1.00 90.69 99 TYR A O 1
ATOM 830 N N . TYR A 1 100 ? 11.887 1.822 -3.022 1.00 88.12 100 TYR A N 1
ATOM 831 C CA . TYR A 1 100 ? 12.541 0.902 -3.953 1.00 88.12 100 TYR A CA 1
ATOM 832 C C . TYR A 1 100 ? 12.375 1.334 -5.417 1.00 88.12 100 TYR A C 1
ATOM 834 O O . TYR A 1 100 ? 13.281 1.161 -6.228 1.00 88.12 100 TYR A O 1
ATOM 842 N N . ASN A 1 101 ? 11.236 1.949 -5.745 1.00 86.56 101 ASN A N 1
ATOM 843 C CA . ASN A 1 101 ? 10.936 2.467 -7.077 1.00 86.56 101 ASN A CA 1
ATOM 844 C C . ASN A 1 101 ? 11.260 3.962 -7.242 1.00 86.56 101 ASN A C 1
ATOM 846 O O . ASN A 1 101 ? 10.889 4.556 -8.252 1.00 86.56 101 ASN A O 1
ATOM 850 N N . PHE A 1 102 ? 11.956 4.579 -6.282 1.00 86.38 102 PHE A N 1
ATOM 851 C CA . PHE A 1 102 ? 12.132 6.031 -6.225 1.00 86.38 102 PHE A CA 1
ATOM 852 C C . PHE A 1 102 ? 12.812 6.604 -7.470 1.00 86.38 102 PHE A C 1
ATOM 854 O O . PHE A 1 102 ? 12.373 7.622 -7.989 1.00 86.38 102 PHE A O 1
ATOM 861 N N . ASN A 1 103 ? 13.833 5.924 -7.996 1.00 84.31 103 ASN A N 1
ATOM 862 C CA . ASN A 1 103 ? 14.537 6.384 -9.197 1.00 84.31 103 ASN A CA 1
ATOM 863 C C . ASN A 1 103 ? 13.611 6.427 -10.420 1.00 84.31 103 ASN A C 1
ATOM 865 O O . ASN A 1 103 ? 13.604 7.413 -11.145 1.00 84.31 103 ASN A O 1
ATOM 869 N N . TYR A 1 104 ? 12.784 5.398 -10.606 1.00 82.62 104 TYR A N 1
ATOM 870 C CA . TYR A 1 104 ? 11.822 5.340 -11.706 1.00 82.62 104 TYR A CA 1
ATOM 871 C C . TYR A 1 104 ? 10.670 6.339 -11.529 1.00 82.62 104 TYR A C 1
ATOM 873 O O . TYR A 1 104 ? 10.168 6.898 -12.496 1.00 82.62 104 TYR A O 1
ATOM 881 N N . LEU A 1 105 ? 10.251 6.585 -10.284 1.00 83.12 105 LEU A N 1
ATOM 882 C CA . LEU A 1 105 ? 9.265 7.619 -9.973 1.00 83.12 105 LEU A CA 1
ATOM 883 C C . LEU A 1 105 ? 9.824 9.026 -10.215 1.00 83.12 105 LEU A C 1
ATOM 885 O O . LEU A 1 105 ? 9.093 9.880 -10.701 1.00 83.12 105 LEU A O 1
ATOM 889 N N . ASN A 1 106 ? 11.106 9.266 -9.935 1.00 83.38 106 ASN A N 1
ATOM 890 C CA . ASN A 1 106 ? 11.751 10.538 -10.256 1.00 83.38 106 ASN A CA 1
ATOM 891 C C . ASN A 1 106 ? 11.863 10.755 -11.763 1.00 83.38 106 ASN A C 1
ATOM 893 O O . ASN A 1 106 ? 11.602 11.864 -12.205 1.00 83.38 106 ASN A O 1
ATOM 897 N N . GLU A 1 107 ? 12.151 9.714 -12.552 1.00 77.69 107 GLU A N 1
ATOM 898 C CA . GLU A 1 107 ? 12.112 9.802 -14.023 1.00 77.69 107 GLU A CA 1
ATOM 899 C C . GLU A 1 107 ? 10.735 10.260 -14.542 1.00 77.69 107 GLU A C 1
ATOM 901 O O . GLU A 1 107 ? 10.663 10.924 -15.568 1.00 77.69 107 GLU A O 1
ATOM 906 N N . LEU A 1 108 ? 9.638 9.950 -13.835 1.00 74.19 108 LEU A N 1
ATOM 907 C CA . LEU A 1 108 ? 8.304 10.463 -14.175 1.00 74.19 108 LEU A CA 1
ATOM 908 C C . LEU A 1 108 ? 8.091 11.932 -13.785 1.00 74.19 108 LEU A C 1
ATOM 910 O O . LEU A 1 108 ? 7.238 12.596 -14.372 1.00 74.19 108 LEU A O 1
ATOM 914 N N . MET A 1 109 ? 8.788 12.421 -12.755 1.00 74.25 109 MET A N 1
ATOM 915 C CA . MET A 1 109 ? 8.657 13.802 -12.275 1.00 74.25 109 MET A CA 1
ATOM 916 C C . MET A 1 109 ? 9.616 14.761 -12.984 1.00 74.25 109 MET A C 1
ATOM 918 O O . MET A 1 109 ? 9.290 15.939 -13.134 1.00 74.25 109 MET A O 1
ATOM 922 N N . ASP A 1 110 ? 10.758 14.258 -13.449 1.00 71.44 110 ASP A N 1
ATOM 923 C CA . ASP A 1 110 ? 11.657 14.968 -14.348 1.00 71.44 110 ASP A CA 1
ATOM 924 C C . ASP A 1 110 ? 11.027 14.989 -15.745 1.00 71.44 110 ASP A C 1
ATOM 926 O O . ASP A 1 110 ? 11.236 14.106 -16.575 1.00 71.44 110 ASP A O 1
ATOM 930 N N . SER A 1 111 ? 10.206 16.009 -16.013 1.00 56.03 111 SER A N 1
ATOM 931 C CA . SER A 1 111 ? 9.724 16.249 -17.373 1.00 56.03 111 SER A CA 1
ATOM 932 C C . SER A 1 111 ? 10.928 16.434 -18.300 1.00 56.03 111 SER A C 1
ATOM 934 O O . SER A 1 111 ? 11.842 17.173 -17.914 1.00 56.03 111 SER A O 1
ATOM 936 N N . PRO A 1 112 ? 10.926 15.901 -19.534 1.00 53.31 112 PRO A N 1
ATOM 937 C CA . PRO A 1 112 ? 11.846 16.406 -20.534 1.00 53.31 112 PRO A CA 1
ATOM 938 C C . PRO A 1 112 ? 11.562 17.904 -20.670 1.00 53.31 112 PRO A C 1
ATOM 940 O O . PRO A 1 112 ? 10.467 18.308 -21.065 1.00 53.31 112 PRO A O 1
ATOM 943 N N . THR A 1 113 ? 12.519 18.740 -20.268 1.00 49.66 113 THR A N 1
ATOM 944 C CA . THR A 1 113 ? 12.533 20.146 -20.656 1.00 49.66 113 THR A CA 1
ATOM 945 C C . THR A 1 113 ? 12.525 20.150 -22.172 1.00 49.66 113 THR A C 1
ATOM 947 O O . THR A 1 113 ? 13.522 19.790 -22.794 1.00 49.66 113 THR A O 1
ATOM 950 N N . TYR A 1 114 ? 11.368 20.462 -22.752 1.00 48.62 114 TYR A N 1
ATOM 951 C CA . TYR A 1 114 ? 11.261 20.800 -24.159 1.00 48.62 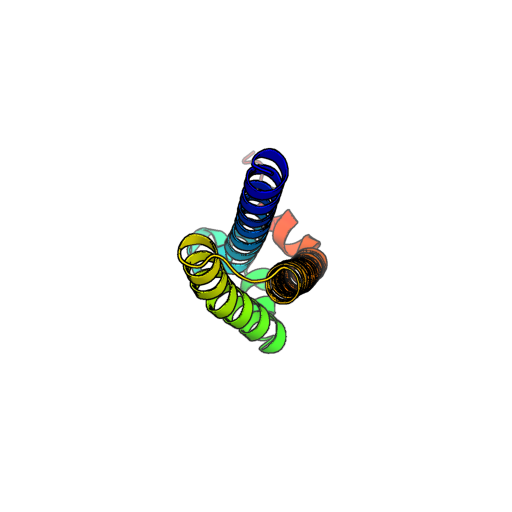114 TYR A CA 1
ATOM 952 C C . TYR A 1 114 ? 12.098 22.068 -24.362 1.00 48.62 114 TYR A C 1
ATOM 954 O O . TYR A 1 114 ? 11.635 23.173 -24.074 1.00 48.62 114 TYR A O 1
ATOM 962 N N . GLU A 1 115 ? 13.360 21.881 -24.748 1.00 40.47 115 GLU A N 1
ATOM 963 C CA . GLU A 1 115 ? 14.059 22.837 -25.608 1.00 40.47 115 GLU A CA 1
ATOM 964 C C . GLU A 1 115 ? 13.418 22.830 -27.001 1.00 40.47 115 GLU A C 1
ATOM 966 O O . GLU A 1 115 ? 13.055 21.730 -27.487 1.00 40.47 115 GLU A O 1
#

Sequence (115 aa):
MNNFKIFYSSTIFILNALIMFAIIILILPFMAQEVQDISPKLYINIYFDHLQLYSIFCSVLLSLPLTYVLYKKNFKFKKRFLTICIQLLLLTCLILLVYYNFNYLNELMDSPTYE